Protein AF-C0QK19-F1 (afdb_monomer)

Secondary structure (DSSP, 8-state):
--HHHHHHHTHHHHHHHHHHHHHHHHHHHHHHHHHHHHHHHHHTT-HHHHHHHHHHHHHHHHS-HHHHHHHHHHHHHTTT-SSSHHHHHHHHHHHHHHHHHHHHHHHHHT-

Mean predicted aligned error: 4.96 Å

Sequence (111 aa):
MSTLRFIMENFSQVLYLTWEHIWIVGIALLIATPIGVTLGIVITKQEQLASRVLNGANILMTIPSLALFGMMLPILAIVNMGLGKVPAVIALVLYSQLPIIRNTYTAIKGC

Organism: Desulforapulum autotrophicum (strain ATCC 43914 / DSM 3382 / VKM B-1955 / HRM2) (NCBI:txid177437)

Radius of gyration: 18.09 Å; Cα contacts (8 Å, |Δi|>4): 80; chains: 1; bounding box: 39×40×48 Å

Nearest PDB structures (foldseek):
  8ja7-assembly1_B  TM=6.798E-01  e=1.862E+00  Mycobacterium tuberculosis H37Rv
  8hpr-assembly1_B  TM=7.706E-01  e=4.767E+00  Mycolicibacterium smegmatis MC2 155

pLDDT: mean 91.66, std 6.79, range [53.72, 98.19]

InterPro domains:
  IPR035906 MetI-like superfamily [G3DSA:1.10.3720.10] (9-111)
  IPR035906 MetI-like superfamily [SSF161098] (13-109)
  IPR051204 ABC transporter permease/solute-binding domain-containing protein [PTHR30177] (4-110)

Foldseek 3Di:
DDVVVVCVVCVVVVVVVVVVVCVLLVLLCVVLQVVLLVLLVVCLVPPVSLVVVLVVLVVLLVQDLVVQLVVQQVVCVVVVRSDDSVSVSVSSSSNVNNVSSVVNNCVVNVD

Structure (mmCIF, N/CA/C/O backbone):
data_AF-C0QK19-F1
#
_entry.id   AF-C0QK19-F1
#
loop_
_atom_site.group_PDB
_atom_site.id
_atom_site.type_symbol
_atom_site.label_atom_id
_atom_site.label_alt_id
_atom_site.label_comp_id
_atom_site.label_asym_id
_atom_site.label_entity_id
_atom_site.label_seq_id
_atom_site.pdbx_PDB_ins_code
_atom_site.Cartn_x
_atom_site.Cartn_y
_atom_site.Cartn_z
_atom_site.occupancy
_atom_site.B_iso_or_equiv
_atom_site.auth_seq_id
_atom_site.auth_comp_id
_atom_site.auth_asym_id
_atom_site.auth_atom_id
_atom_site.pdbx_PDB_model_num
ATOM 1 N N . MET A 1 1 ? 24.070 16.575 -20.343 1.00 56.25 1 MET A N 1
ATOM 2 C CA . MET A 1 1 ? 22.741 16.392 -20.963 1.00 56.25 1 MET A CA 1
ATOM 3 C C . MET A 1 1 ? 21.693 16.823 -19.952 1.00 56.25 1 MET A C 1
ATOM 5 O O . MET A 1 1 ? 21.665 16.248 -18.872 1.00 56.25 1 MET A O 1
ATOM 9 N N . SER A 1 2 ? 20.922 17.881 -20.218 1.00 84.25 2 SER A N 1
ATOM 10 C CA . SER A 1 2 ? 19.894 18.340 -19.275 1.00 84.25 2 SER A CA 1
ATOM 11 C C . SER A 1 2 ? 18.719 17.359 -19.290 1.00 84.25 2 SER A C 1
ATOM 13 O O . SER A 1 2 ? 18.181 17.054 -20.349 1.00 84.25 2 SER A O 1
ATOM 15 N N . THR A 1 3 ? 18.318 16.855 -18.124 1.00 84.75 3 THR A N 1
ATOM 16 C CA . THR A 1 3 ? 17.183 15.926 -17.931 1.00 84.75 3 THR A CA 1
ATOM 17 C C . THR A 1 3 ? 15.895 16.394 -18.617 1.00 84.75 3 THR A C 1
ATOM 19 O O . THR A 1 3 ? 15.124 15.584 -19.120 1.00 84.75 3 THR A O 1
ATOM 22 N N . LEU A 1 4 ? 15.706 17.711 -18.722 1.00 87.56 4 LEU A N 1
ATOM 23 C CA . LEU A 1 4 ? 14.608 18.347 -19.452 1.00 87.56 4 LEU A CA 1
ATOM 24 C C . LEU A 1 4 ? 14.564 17.971 -20.940 1.00 87.56 4 LEU A C 1
ATOM 26 O O . LEU A 1 4 ? 13.479 17.758 -21.471 1.00 87.56 4 LEU A O 1
ATOM 30 N N . ARG A 1 5 ? 15.719 17.837 -21.606 1.00 87.31 5 ARG A N 1
ATOM 31 C CA . ARG A 1 5 ? 15.767 17.396 -23.009 1.00 87.31 5 ARG A CA 1
ATOM 32 C C . ARG A 1 5 ? 15.341 15.938 -23.150 1.00 87.31 5 ARG A C 1
ATOM 34 O O . ARG A 1 5 ? 14.518 15.645 -24.003 1.00 87.31 5 ARG A O 1
ATOM 41 N N . PHE A 1 6 ? 15.800 15.061 -22.255 1.00 90.06 6 PHE A N 1
ATOM 42 C CA . PHE A 1 6 ? 15.387 13.653 -22.246 1.00 90.06 6 PHE A CA 1
ATOM 43 C C . PHE A 1 6 ? 13.869 13.498 -22.063 1.00 90.06 6 PHE A C 1
ATOM 45 O O . PHE A 1 6 ? 13.244 12.694 -22.750 1.00 90.06 6 PHE A O 1
ATOM 52 N N . ILE A 1 7 ? 13.262 14.288 -21.168 1.00 90.69 7 ILE A N 1
ATOM 53 C CA . ILE A 1 7 ? 11.807 14.275 -20.950 1.00 90.69 7 ILE A CA 1
ATOM 54 C C . ILE A 1 7 ? 11.059 14.808 -22.175 1.00 90.69 7 ILE A C 1
ATOM 56 O O . ILE A 1 7 ? 10.052 14.223 -22.553 1.00 90.69 7 ILE A O 1
ATOM 60 N N . MET A 1 8 ? 11.533 15.889 -22.803 1.00 91.12 8 MET A N 1
ATOM 61 C CA . MET A 1 8 ? 10.912 16.426 -24.022 1.00 91.12 8 MET A CA 1
ATOM 62 C C . MET A 1 8 ? 10.989 15.436 -25.190 1.00 91.12 8 MET A C 1
ATOM 64 O O . MET A 1 8 ? 10.015 15.287 -25.923 1.00 91.12 8 MET A O 1
ATOM 68 N N . GLU A 1 9 ? 12.105 14.721 -25.331 1.00 93.31 9 GLU A N 1
ATOM 69 C CA . GLU A 1 9 ? 12.296 13.696 -26.364 1.00 93.31 9 GLU A CA 1
ATOM 70 C C . GLU A 1 9 ? 11.442 12.440 -26.118 1.00 93.31 9 GLU A C 1
ATOM 72 O O . GLU A 1 9 ? 10.972 11.825 -27.071 1.00 93.31 9 GLU A O 1
ATOM 77 N N . ASN A 1 10 ? 11.181 12.084 -24.853 1.00 94.94 10 ASN A N 1
ATOM 78 C CA . ASN A 1 10 ? 10.426 10.882 -24.466 1.00 94.94 10 ASN A CA 1
ATOM 79 C C . ASN A 1 10 ? 9.049 11.199 -23.860 1.00 94.94 10 ASN A C 1
ATOM 81 O O . ASN A 1 10 ? 8.485 10.385 -23.125 1.00 94.94 10 ASN A O 1
ATOM 85 N N . PHE A 1 11 ? 8.490 12.379 -24.142 1.00 94.00 11 PHE A N 1
ATOM 86 C CA . PHE A 1 11 ? 7.285 12.874 -23.470 1.00 94.00 11 PHE A CA 1
ATOM 87 C C . PHE A 1 11 ? 6.093 11.916 -23.607 1.00 94.00 11 PHE A C 1
ATOM 89 O O . PHE A 1 11 ? 5.383 11.658 -22.636 1.00 94.00 11 PHE A O 1
ATOM 96 N N . SER A 1 12 ? 5.912 11.329 -24.792 1.00 94.62 12 SER A N 1
ATOM 97 C CA . SER A 1 12 ? 4.864 10.337 -25.061 1.00 94.62 12 SER A CA 1
ATOM 98 C C . SER A 1 12 ? 4.997 9.091 -24.183 1.00 94.62 12 SER A C 1
ATOM 100 O O . SER A 1 12 ? 4.007 8.611 -23.632 1.00 94.62 12 SER A O 1
ATOM 102 N N . GLN A 1 13 ? 6.219 8.590 -24.000 1.00 94.88 13 GLN A N 1
ATOM 103 C CA . GLN A 1 13 ? 6.491 7.422 -23.170 1.00 94.88 13 GLN A CA 1
ATOM 104 C C . GLN A 1 13 ? 6.284 7.730 -21.685 1.00 94.88 13 GLN A C 1
ATOM 106 O O . GLN A 1 13 ? 5.684 6.930 -20.968 1.00 94.88 13 GLN A O 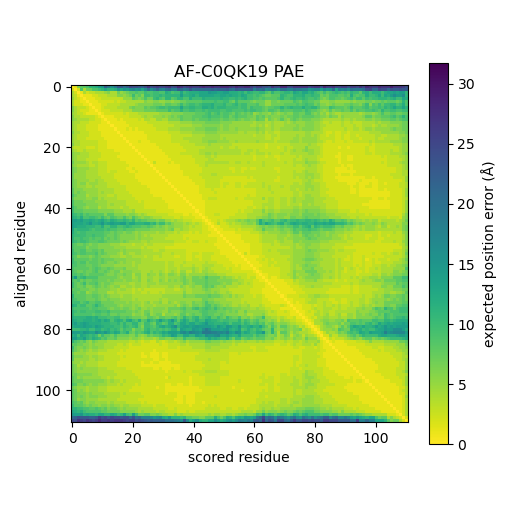1
ATOM 111 N N . VAL A 1 14 ? 6.720 8.906 -21.227 1.00 95.38 14 VAL A N 1
ATOM 112 C CA . VAL A 1 14 ? 6.485 9.368 -19.850 1.00 95.38 14 VAL A CA 1
ATOM 113 C C . VAL A 1 14 ? 4.986 9.462 -19.566 1.00 95.38 14 VAL A C 1
ATOM 115 O O . VAL A 1 14 ? 4.527 8.979 -18.529 1.00 95.38 14 VAL A O 1
ATOM 118 N N . LEU A 1 15 ? 4.213 10.032 -20.492 1.00 96.25 15 LEU A N 1
ATOM 119 C CA . LEU A 1 15 ? 2.762 10.138 -20.363 1.00 96.25 15 LEU A CA 1
ATOM 120 C C . LEU A 1 15 ? 2.100 8.755 -20.296 1.00 96.25 15 LEU A C 1
ATOM 122 O O . LEU A 1 15 ? 1.269 8.514 -19.422 1.00 96.25 15 LEU A O 1
ATOM 126 N N . TYR A 1 16 ? 2.506 7.834 -21.174 1.00 96.88 16 TYR A N 1
ATOM 127 C CA . TYR A 1 16 ? 1.986 6.467 -21.202 1.00 96.88 16 TYR A CA 1
ATOM 128 C C . TYR A 1 16 ? 2.257 5.717 -19.890 1.00 96.88 16 TYR A C 1
ATOM 130 O O . TYR A 1 16 ? 1.337 5.158 -19.296 1.00 96.88 16 TYR A O 1
ATOM 138 N N . LEU A 1 17 ? 3.497 5.753 -19.395 1.00 95.75 17 LEU A N 1
ATOM 139 C CA . LEU A 1 17 ? 3.876 5.100 -18.137 1.00 95.75 17 LEU A CA 1
ATOM 140 C C . LEU A 1 17 ? 3.178 5.732 -16.927 1.00 95.75 17 LEU A C 1
ATOM 142 O O . LEU A 1 17 ? 2.787 5.031 -15.994 1.00 95.75 17 LEU A O 1
ATOM 146 N N . THR A 1 18 ? 2.981 7.051 -16.950 1.00 96.06 18 THR A N 1
ATOM 147 C CA . THR A 1 18 ? 2.218 7.760 -15.915 1.00 96.06 18 THR A CA 1
ATOM 148 C C . THR A 1 18 ? 0.767 7.289 -15.898 1.00 96.06 18 THR A C 1
ATOM 150 O O . THR A 1 18 ? 0.226 6.981 -14.836 1.00 96.06 18 THR A O 1
ATOM 153 N N . TRP A 1 19 ? 0.145 7.179 -17.072 1.00 97.44 19 TRP A N 1
ATOM 154 C CA . TRP A 1 19 ? -1.215 6.665 -17.197 1.00 97.44 19 TRP A CA 1
ATOM 155 C C . TRP A 1 19 ? -1.328 5.214 -16.722 1.00 97.44 19 TRP A C 1
ATOM 157 O O . TRP A 1 19 ? -2.239 4.870 -15.969 1.00 97.44 19 TRP A O 1
ATOM 167 N N . GLU A 1 20 ? -0.371 4.369 -17.100 1.00 96.00 20 GLU A N 1
ATOM 168 C CA . GLU A 1 20 ? -0.298 2.984 -16.642 1.00 96.00 20 GLU A CA 1
ATOM 169 C C . GLU A 1 20 ? -0.178 2.890 -15.113 1.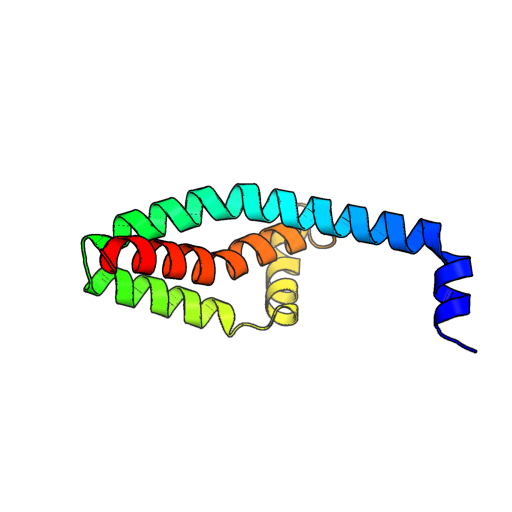00 96.00 20 GLU A C 1
ATOM 171 O O . GLU A 1 20 ? -0.862 2.075 -14.490 1.00 96.00 20 GLU A O 1
ATOM 176 N N . HIS A 1 21 ? 0.623 3.758 -14.492 1.00 96.06 21 HIS A N 1
ATOM 177 C CA . HIS A 1 21 ? 0.737 3.829 -13.038 1.00 96.06 21 HIS A CA 1
ATOM 178 C C . HIS A 1 21 ? -0.586 4.242 -12.375 1.00 96.06 21 HIS A C 1
ATOM 180 O O . HIS A 1 21 ? -1.034 3.570 -11.445 1.00 96.06 21 HIS A O 1
ATOM 186 N N . ILE A 1 22 ? -1.246 5.292 -12.881 1.00 97.50 22 ILE A N 1
ATOM 187 C CA . ILE A 1 22 ? -2.555 5.750 -12.380 1.00 97.50 22 ILE A CA 1
ATOM 188 C C . ILE A 1 22 ? -3.589 4.627 -12.471 1.00 97.50 22 ILE A C 1
ATOM 190 O O . ILE A 1 22 ? -4.330 4.397 -11.518 1.00 97.50 22 ILE A O 1
ATOM 194 N N . TRP A 1 23 ? -3.617 3.899 -13.586 1.00 97.06 23 TRP A N 1
ATOM 195 C CA . TRP A 1 23 ? -4.530 2.778 -13.785 1.00 97.06 23 TRP A CA 1
ATOM 196 C C . TRP A 1 23 ? -4.319 1.665 -12.748 1.00 97.06 23 TRP A C 1
ATOM 198 O O . TRP A 1 23 ? -5.275 1.201 -12.122 1.00 97.06 23 TRP A O 1
ATOM 208 N N . ILE A 1 24 ? -3.065 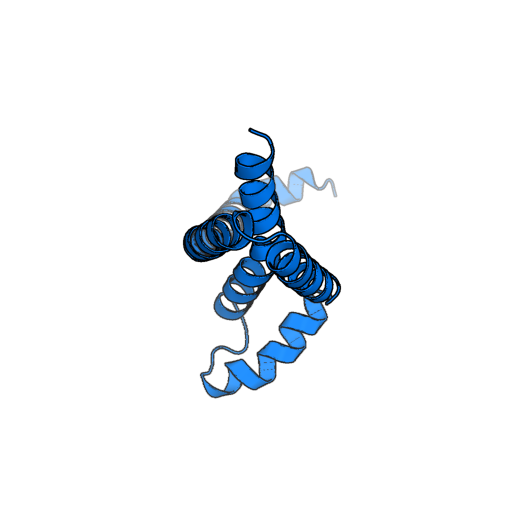1.260 -12.529 1.00 96.50 24 ILE A N 1
ATOM 209 C CA . ILE A 1 24 ? -2.709 0.213 -11.558 1.00 96.50 24 ILE A CA 1
ATOM 210 C C . ILE A 1 24 ? -3.081 0.642 -10.133 1.00 96.50 24 ILE A C 1
ATOM 212 O O . ILE A 1 24 ? -3.709 -0.129 -9.402 1.00 96.50 24 ILE A O 1
ATOM 216 N N . VAL A 1 25 ? -2.729 1.871 -9.745 1.00 96.94 25 VAL A N 1
ATOM 217 C CA . VAL A 1 25 ? -3.050 2.420 -8.420 1.00 96.94 25 VAL A CA 1
ATOM 218 C C . VAL A 1 25 ? -4.559 2.562 -8.238 1.00 96.94 25 VAL A C 1
ATOM 220 O O . VAL A 1 25 ? -5.083 2.183 -7.194 1.00 96.94 25 VAL A O 1
ATOM 223 N N . GLY A 1 26 ? -5.272 3.037 -9.259 1.00 97.69 26 GLY A N 1
ATOM 224 C CA . GLY A 1 26 ? -6.725 3.184 -9.237 1.00 97.69 26 GLY A CA 1
ATOM 225 C C . GLY A 1 26 ? -7.437 1.860 -8.970 1.00 97.69 26 GLY A C 1
ATOM 226 O O . GLY A 1 26 ? -8.255 1.783 -8.055 1.00 97.69 26 GLY A O 1
ATOM 227 N N . ILE A 1 27 ? -7.077 0.794 -9.694 1.00 97.38 27 ILE A N 1
ATOM 228 C CA . ILE A 1 27 ? -7.634 -0.550 -9.457 1.00 97.38 27 ILE A CA 1
ATOM 229 C C . ILE A 1 27 ? -7.316 -1.036 -8.041 1.00 97.38 27 ILE A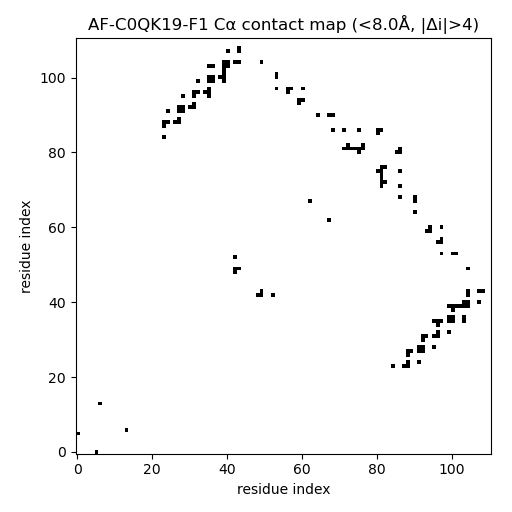 C 1
ATOM 231 O O . ILE A 1 27 ? -8.202 -1.541 -7.350 1.00 97.38 27 ILE A O 1
ATOM 235 N N . ALA A 1 28 ? -6.072 -0.869 -7.588 1.00 97.31 28 ALA A N 1
ATOM 236 C CA . ALA A 1 28 ? -5.680 -1.292 -6.250 1.00 97.31 28 ALA A CA 1
ATOM 237 C C . ALA A 1 28 ? -6.492 -0.570 -5.163 1.00 97.31 28 ALA A C 1
ATOM 239 O O . ALA A 1 28 ? -6.987 -1.216 -4.242 1.00 97.31 28 ALA A O 1
ATOM 240 N N . LEU A 1 29 ? -6.694 0.743 -5.286 1.00 97.50 29 LEU A N 1
ATOM 241 C CA . LEU A 1 29 ? -7.478 1.526 -4.329 1.00 97.50 29 LEU A CA 1
ATOM 242 C C . LEU A 1 29 ? -8.970 1.195 -4.370 1.00 97.50 29 LEU A C 1
ATOM 244 O O . LEU A 1 29 ? -9.597 1.139 -3.311 1.00 97.50 29 LEU A O 1
ATOM 248 N N . LEU A 1 30 ? -9.534 0.929 -5.551 1.00 97.94 30 LEU A N 1
ATOM 249 C CA . LEU A 1 30 ? -10.924 0.482 -5.685 1.00 97.94 30 LEU A CA 1
ATOM 250 C C . LEU A 1 30 ? -11.179 -0.830 -4.933 1.00 97.94 30 LEU A C 1
ATOM 252 O O . LEU A 1 30 ? -12.250 -1.000 -4.358 1.00 97.94 30 LEU A O 1
ATOM 256 N N . ILE A 1 31 ? -10.194 -1.729 -4.891 1.00 97.88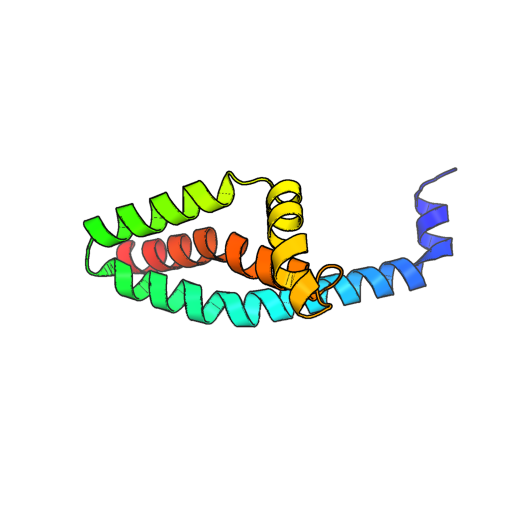 31 ILE A N 1
ATOM 257 C CA . ILE A 1 31 ? -10.272 -2.987 -4.134 1.00 97.88 31 ILE A CA 1
ATOM 258 C C . ILE A 1 31 ? -9.961 -2.756 -2.649 1.00 97.88 31 ILE A C 1
ATOM 260 O O . ILE A 1 31 ? -10.648 -3.280 -1.772 1.00 97.88 31 ILE A O 1
ATOM 264 N N . ALA A 1 32 ? -8.928 -1.968 -2.346 1.00 97.62 32 ALA A N 1
ATOM 265 C CA . ALA A 1 32 ? -8.455 -1.763 -0.983 1.00 97.62 32 ALA A CA 1
ATOM 266 C C . ALA A 1 32 ? -9.448 -0.978 -0.121 1.00 97.62 32 ALA A C 1
ATOM 268 O O . ALA A 1 32 ? -9.573 -1.269 1.068 1.00 97.62 32 ALA A O 1
ATOM 269 N N . THR A 1 33 ? -10.147 -0.004 -0.709 1.00 97.81 33 THR A N 1
ATOM 270 C CA . THR A 1 33 ? -11.023 0.922 0.019 1.00 97.81 33 THR A CA 1
ATOM 271 C C . THR A 1 33 ? -12.207 0.214 0.679 1.00 97.81 33 THR A C 1
ATOM 273 O O . THR A 1 33 ? -12.337 0.349 1.893 1.00 97.81 33 THR A O 1
ATOM 276 N N . PRO A 1 34 ? -13.032 -0.595 -0.017 1.00 98.19 34 PRO A N 1
ATOM 277 C CA . PRO A 1 34 ? -14.131 -1.316 0.627 1.00 98.19 34 PRO A CA 1
ATOM 278 C C . PRO A 1 34 ? -13.664 -2.223 1.769 1.00 98.19 34 PRO A C 1
ATOM 280 O O . PRO A 1 34 ? -14.300 -2.261 2.820 1.00 98.19 34 PRO A O 1
ATOM 283 N N . ILE A 1 35 ? -12.532 -2.914 1.590 1.00 97.44 35 ILE A N 1
ATOM 284 C CA . ILE A 1 35 ? -11.961 -3.814 2.600 1.00 97.44 35 ILE A CA 1
ATOM 285 C C . ILE A 1 35 ? -11.511 -3.012 3.826 1.00 97.44 35 ILE A C 1
ATOM 287 O O . ILE A 1 35 ? -11.956 -3.281 4.944 1.00 97.44 35 ILE A O 1
ATOM 291 N N . GLY A 1 36 ? -10.671 -1.998 3.616 1.00 96.56 36 GLY A N 1
ATOM 292 C CA . GLY A 1 36 ? -10.087 -1.206 4.692 1.00 96.56 36 GLY A CA 1
ATOM 293 C C . GLY A 1 36 ? -11.122 -0.365 5.438 1.00 96.56 36 GLY A C 1
ATOM 294 O O . GLY A 1 36 ? -11.063 -0.277 6.662 1.00 96.56 36 GLY A O 1
ATOM 295 N N . VAL A 1 37 ? -12.103 0.203 4.730 1.00 97.25 37 VAL A N 1
ATOM 296 C CA . VAL A 1 37 ? -13.202 0.966 5.341 1.00 97.25 37 VAL A CA 1
ATOM 297 C C . VAL A 1 37 ? -14.096 0.044 6.167 1.00 97.25 37 VAL A C 1
ATOM 299 O O . VAL A 1 37 ? -14.382 0.351 7.322 1.00 97.25 37 VAL A O 1
ATOM 302 N N . THR A 1 38 ? -14.487 -1.117 5.632 1.00 95.88 38 THR A N 1
ATOM 303 C CA . THR A 1 38 ? -15.315 -2.081 6.377 1.00 95.88 38 THR A CA 1
ATOM 304 C C . THR A 1 38 ? -14.598 -2.555 7.639 1.00 95.88 38 THR A C 1
ATOM 306 O O . THR A 1 38 ? -15.177 -2.518 8.725 1.00 95.88 38 THR A O 1
ATOM 309 N N . LEU A 1 39 ? -13.322 -2.940 7.528 1.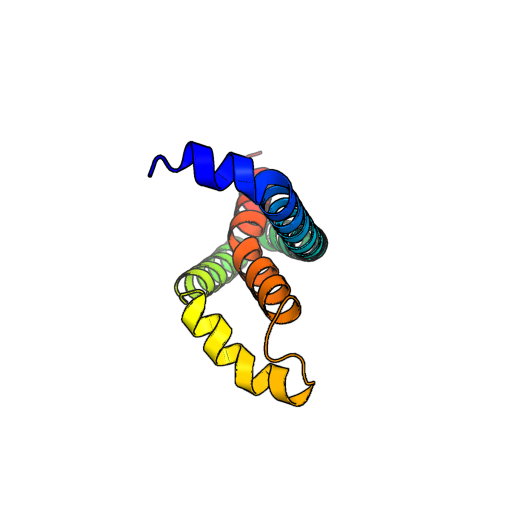00 94.94 39 LEU A N 1
ATOM 310 C CA . LEU A 1 39 ? -12.513 -3.328 8.685 1.00 94.94 39 LEU A CA 1
ATOM 311 C C . LEU A 1 39 ? -12.380 -2.180 9.689 1.00 94.94 39 LEU A C 1
ATOM 313 O O . LEU A 1 39 ? -12.594 -2.399 10.878 1.00 94.94 39 LEU A O 1
ATOM 317 N N . GLY A 1 40 ? -12.092 -0.965 9.215 1.00 94.75 40 GLY A N 1
ATOM 318 C CA . GLY A 1 40 ? -11.977 0.240 10.035 1.00 94.75 40 GLY A CA 1
ATOM 319 C C . GLY A 1 40 ? -13.241 0.552 10.839 1.00 94.75 40 GLY A C 1
ATOM 320 O O . GLY A 1 40 ? -13.132 0.854 12.024 1.00 94.75 40 GLY A O 1
ATOM 321 N N . ILE A 1 41 ? -14.426 0.403 10.235 1.00 95.25 41 ILE A N 1
ATOM 322 C CA . ILE A 1 41 ? -15.725 0.572 10.911 1.00 95.25 41 ILE A CA 1
ATOM 323 C C . ILE A 1 41 ? -15.958 -0.533 11.953 1.00 95.25 41 ILE A C 1
ATOM 325 O O . ILE A 1 41 ? -16.416 -0.263 13.066 1.00 95.25 41 ILE A O 1
ATOM 329 N N . VAL A 1 42 ? -15.668 -1.792 11.608 1.00 94.75 42 VAL A N 1
ATOM 330 C CA . VAL A 1 42 ? -15.924 -2.945 12.490 1.00 94.75 42 VAL A CA 1
ATOM 331 C C . VAL A 1 42 ? -15.085 -2.866 13.766 1.00 94.75 42 VAL A C 1
ATOM 333 O O . VAL A 1 42 ? -15.605 -3.121 14.857 1.00 94.75 42 VAL A O 1
ATOM 336 N N . ILE A 1 43 ? -13.813 -2.472 13.658 1.00 94.69 43 ILE A N 1
ATOM 337 C CA . ILE A 1 43 ? -12.913 -2.400 14.817 1.00 94.69 43 ILE A CA 1
ATOM 338 C C . ILE A 1 43 ? -13.225 -1.227 15.760 1.00 94.69 43 ILE A C 1
ATOM 340 O O . ILE A 1 43 ? -12.850 -1.293 16.929 1.00 94.69 43 ILE A O 1
ATOM 344 N N . THR A 1 44 ? -13.960 -0.195 15.321 1.00 92.12 44 THR A N 1
ATOM 345 C CA . THR A 1 44 ? -14.350 0.955 16.168 1.00 92.12 44 THR A CA 1
ATOM 346 C C . THR A 1 44 ? -15.117 0.533 17.425 1.00 92.12 44 THR A C 1
ATOM 348 O O . THR A 1 44 ? -15.008 1.173 18.471 1.00 92.12 44 THR A O 1
ATOM 351 N N . LYS A 1 45 ? -15.866 -0.574 17.364 1.00 89.06 45 LYS A N 1
ATOM 352 C CA . LYS A 1 45 ? -16.680 -1.053 18.492 1.00 89.06 45 LYS A CA 1
ATOM 353 C C . LYS A 1 45 ? -15.863 -1.700 19.617 1.00 89.06 45 LYS A C 1
ATOM 355 O O . LYS A 1 45 ? -16.390 -1.856 20.715 1.00 89.06 45 LYS A O 1
ATOM 360 N N . GLN A 1 46 ? -14.617 -2.110 19.364 1.00 91.31 46 GLN A N 1
ATOM 361 C CA . GLN A 1 46 ? -13.791 -2.836 20.335 1.00 91.31 46 GLN A CA 1
ATOM 362 C C . GLN A 1 46 ? -12.320 -2.400 20.267 1.00 91.31 46 GLN A C 1
ATOM 364 O O . GLN A 1 46 ? -11.572 -2.821 19.387 1.00 91.31 46 GLN A O 1
ATOM 369 N N . GLU A 1 47 ? -11.873 -1.645 21.273 1.00 87.88 47 GLU A N 1
ATOM 370 C CA . GLU A 1 47 ? -10.494 -1.131 21.392 1.00 87.88 47 GLU A CA 1
ATOM 371 C C . GLU A 1 47 ? -9.417 -2.227 21.307 1.00 87.88 47 GLU A C 1
ATOM 373 O O . GLU A 1 47 ? -8.382 -2.059 20.661 1.00 87.88 47 GLU A O 1
ATOM 378 N N . GLN A 1 48 ? -9.666 -3.394 21.912 1.00 91.38 48 GLN A N 1
ATOM 379 C CA . GLN A 1 48 ? -8.719 -4.513 21.866 1.00 91.38 48 GLN A CA 1
ATOM 380 C C . GLN A 1 48 ? -8.567 -5.093 20.451 1.00 91.38 48 GLN A C 1
ATOM 382 O O . GLN A 1 48 ? -7.454 -5.435 20.046 1.00 91.38 48 GLN A O 1
ATOM 387 N N . LEU A 1 49 ? -9.661 -5.189 19.682 1.00 90.94 49 LEU A N 1
ATOM 388 C CA . LEU A 1 49 ? -9.607 -5.606 18.276 1.00 90.94 49 LEU A CA 1
ATOM 389 C C . LEU A 1 49 ? -8.904 -4.550 17.425 1.00 90.94 49 LEU A C 1
ATOM 391 O O . LEU A 1 49 ? -8.066 -4.913 16.601 1.00 90.94 49 LEU A O 1
ATOM 395 N N . ALA A 1 50 ? -9.185 -3.266 17.657 1.00 90.75 50 ALA A N 1
ATOM 396 C CA . ALA A 1 50 ? -8.528 -2.177 16.945 1.00 90.75 50 ALA A CA 1
ATOM 397 C C . ALA A 1 50 ? -7.008 -2.214 17.128 1.00 90.75 50 ALA A C 1
ATOM 399 O O . ALA A 1 50 ? -6.270 -2.206 16.142 1.00 90.75 50 ALA A O 1
ATOM 400 N N . SER A 1 51 ? -6.535 -2.362 18.370 1.00 92.12 51 SER A N 1
ATOM 401 C CA . SER A 1 51 ? -5.104 -2.490 18.659 1.00 92.12 51 SER A CA 1
ATOM 402 C C . SER A 1 51 ? -4.475 -3.690 17.939 1.00 92.12 51 SER A C 1
ATOM 404 O O . SER A 1 51 ? -3.444 -3.541 17.285 1.00 92.12 51 SER A O 1
ATOM 406 N N . ARG A 1 52 ? -5.112 -4.869 17.976 1.00 93.81 52 ARG A N 1
ATOM 407 C CA . ARG A 1 52 ? -4.598 -6.076 17.301 1.00 93.81 52 ARG A CA 1
ATOM 408 C C . ARG A 1 52 ? -4.521 -5.914 15.783 1.00 93.81 52 ARG A C 1
ATOM 410 O O . ARG A 1 52 ? -3.493 -6.242 15.195 1.00 93.81 52 ARG A O 1
ATOM 417 N N . VAL A 1 53 ? -5.580 -5.399 15.157 1.00 93.12 53 VAL A N 1
ATOM 418 C CA . VAL A 1 53 ? -5.646 -5.217 13.698 1.00 93.12 53 VAL A CA 1
ATOM 419 C C . VAL A 1 53 ? -4.637 -4.169 13.233 1.00 93.12 53 VAL A C 1
ATOM 421 O O . VAL A 1 53 ? -3.886 -4.422 12.292 1.00 93.12 53 VAL A O 1
ATOM 424 N N . LEU A 1 54 ? -4.557 -3.024 13.916 1.00 92.94 54 LEU A N 1
ATOM 425 C CA . LEU A 1 54 ? -3.604 -1.966 13.574 1.00 92.94 54 LEU A CA 1
ATOM 426 C C . LEU A 1 54 ? -2.153 -2.410 13.796 1.00 92.94 54 LEU A C 1
ATOM 428 O O . LEU A 1 54 ? -1.297 -2.121 12.963 1.00 92.94 54 LEU A O 1
ATOM 432 N N . ASN A 1 55 ? -1.867 -3.156 14.867 1.00 94.00 55 ASN A N 1
ATOM 433 C CA . ASN A 1 55 ? -0.531 -3.706 15.104 1.00 94.00 55 ASN A CA 1
ATOM 434 C C . ASN A 1 55 ? -0.146 -4.746 14.044 1.00 94.00 55 ASN A C 1
ATOM 436 O O . ASN A 1 55 ? 0.970 -4.702 13.533 1.00 94.00 55 ASN A O 1
ATOM 440 N N . GLY A 1 56 ? -1.067 -5.633 13.655 1.00 93.31 56 GLY A N 1
ATOM 441 C CA . GLY A 1 56 ? -0.833 -6.579 12.560 1.00 93.31 56 GLY A CA 1
ATOM 442 C C . GLY A 1 56 ? -0.559 -5.874 11.229 1.00 93.31 56 GLY A C 1
ATOM 443 O O . GLY A 1 56 ? 0.391 -6.212 10.525 1.00 93.31 56 GLY A O 1
ATOM 444 N N . ALA A 1 57 ? -1.333 -4.836 10.915 1.00 90.94 57 ALA A N 1
ATOM 445 C CA . ALA A 1 57 ? -1.136 -4.035 9.712 1.00 90.94 57 ALA A CA 1
ATOM 446 C C . ALA A 1 57 ? 0.183 -3.226 9.745 1.00 90.94 57 ALA A C 1
ATOM 448 O O . ALA A 1 57 ? 0.822 -3.058 8.707 1.00 90.94 57 ALA A O 1
ATOM 449 N N . ASN A 1 58 ? 0.643 -2.791 10.925 1.00 92.50 58 ASN A N 1
ATOM 450 C CA . ASN A 1 58 ? 1.975 -2.199 11.100 1.00 92.50 58 ASN A CA 1
ATOM 451 C C . ASN A 1 58 ? 3.096 -3.205 10.807 1.00 92.50 58 ASN A C 1
ATOM 453 O O . ASN A 1 58 ? 4.061 -2.843 10.145 1.00 92.50 58 ASN A O 1
ATOM 457 N N . ILE A 1 59 ? 2.968 -4.461 11.250 1.00 92.62 59 ILE A N 1
ATOM 458 C CA . ILE A 1 59 ? 3.958 -5.513 10.954 1.00 92.62 59 ILE A CA 1
ATOM 459 C C . ILE A 1 59 ? 4.027 -5.781 9.447 1.00 92.62 59 ILE A C 1
ATOM 461 O O . ILE A 1 59 ? 5.111 -5.917 8.895 1.00 92.62 59 ILE A O 1
ATOM 465 N N . LEU A 1 60 ? 2.891 -5.806 8.752 1.00 89.44 60 LEU A N 1
ATOM 466 C CA . LEU A 1 60 ? 2.877 -5.978 7.298 1.00 89.44 60 LEU A CA 1
ATOM 467 C C . LEU A 1 60 ? 3.656 -4.865 6.573 1.00 89.44 60 LEU A C 1
ATOM 469 O O . LEU A 1 60 ? 4.373 -5.130 5.612 1.00 89.44 60 LEU A O 1
ATOM 473 N N . MET A 1 61 ? 3.549 -3.628 7.061 1.00 88.94 61 MET A N 1
ATOM 474 C CA . MET A 1 61 ? 4.248 -2.457 6.521 1.00 88.94 61 MET A CA 1
ATOM 475 C C . MET A 1 61 ? 5.762 -2.466 6.747 1.00 88.94 61 MET A C 1
ATOM 477 O O . MET A 1 61 ? 6.474 -1.750 6.046 1.00 88.94 61 MET A O 1
ATOM 481 N N . THR A 1 62 ? 6.277 -3.250 7.699 1.00 91.50 62 THR A N 1
ATOM 482 C CA . THR A 1 62 ? 7.732 -3.357 7.896 1.00 91.50 62 THR A CA 1
ATOM 483 C C . THR A 1 62 ? 8.392 -4.265 6.866 1.00 91.50 62 THR A C 1
ATOM 485 O O . THR A 1 62 ? 9.603 -4.176 6.662 1.00 91.50 62 THR A O 1
ATOM 488 N N . ILE A 1 63 ? 7.613 -5.116 6.190 1.00 91.62 63 ILE A N 1
ATOM 489 C CA . ILE A 1 63 ? 8.111 -5.946 5.097 1.00 91.62 63 ILE A CA 1
ATOM 490 C C . ILE A 1 63 ? 8.419 -5.017 3.918 1.00 91.62 63 ILE A C 1
ATOM 492 O O . ILE A 1 63 ? 7.501 -4.365 3.412 1.00 91.62 63 ILE A O 1
ATOM 496 N N . PRO A 1 64 ? 9.676 -4.943 3.442 1.00 89.25 64 PRO A N 1
ATOM 497 C CA . PRO A 1 64 ? 10.012 -4.104 2.303 1.00 89.25 64 PRO A CA 1
ATOM 498 C C . PRO A 1 64 ? 9.336 -4.641 1.042 1.00 89.25 64 PRO A C 1
ATOM 500 O O . PRO A 1 64 ? 9.232 -5.856 0.852 1.00 89.25 64 PRO A O 1
ATOM 503 N N . SER A 1 65 ? 8.931 -3.737 0.148 1.00 88.12 65 SER A N 1
ATOM 504 C CA . SER A 1 65 ? 8.207 -4.100 -1.076 1.00 88.12 65 SER A CA 1
ATOM 505 C C . SER A 1 65 ? 8.951 -5.159 -1.885 1.00 88.12 65 SER A C 1
ATOM 507 O O . SER A 1 65 ? 8.343 -6.136 -2.309 1.00 88.12 65 SER A O 1
ATOM 509 N N . LEU A 1 66 ? 10.275 -5.041 -2.010 1.00 89.88 66 LEU A N 1
ATOM 510 C CA 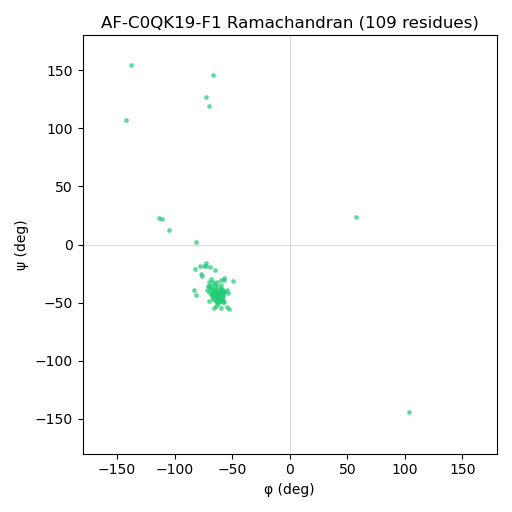. LEU A 1 66 ? 11.107 -6.009 -2.726 1.00 89.88 66 LEU A CA 1
ATOM 511 C C . LEU A 1 66 ? 11.014 -7.432 -2.143 1.00 89.88 66 LEU A C 1
ATOM 513 O O . LEU A 1 66 ? 10.933 -8.395 -2.903 1.00 89.88 66 LEU A O 1
ATOM 517 N N . ALA A 1 67 ? 10.978 -7.575 -0.813 1.00 91.19 67 ALA A N 1
ATOM 518 C CA . ALA A 1 67 ? 10.827 -8.880 -0.168 1.00 91.19 67 ALA A CA 1
ATOM 519 C C . ALA A 1 67 ? 9.409 -9.433 -0.345 1.00 91.19 67 ALA A C 1
ATOM 521 O O . ALA A 1 67 ? 9.250 -10.623 -0.605 1.00 91.19 67 ALA A O 1
ATOM 522 N N . LEU A 1 68 ? 8.387 -8.574 -0.268 1.00 90.94 68 LEU A N 1
ATOM 523 C CA . LEU A 1 68 ? 7.005 -8.962 -0.547 1.00 90.94 68 LEU A CA 1
ATOM 524 C C . LEU A 1 68 ? 6.853 -9.482 -1.986 1.00 90.94 68 LEU A C 1
ATOM 526 O O . LEU A 1 68 ? 6.303 -10.564 -2.187 1.00 90.94 68 LEU A O 1
ATOM 530 N N . PHE A 1 69 ? 7.418 -8.775 -2.970 1.00 90.06 69 PHE A N 1
ATOM 531 C CA . PHE A 1 69 ? 7.480 -9.240 -4.360 1.00 90.06 69 PHE A CA 1
ATOM 532 C C . PHE A 1 69 ? 8.212 -10.585 -4.477 1.00 90.06 69 PHE A C 1
ATOM 534 O O . PHE A 1 69 ? 7.713 -11.489 -5.145 1.00 90.06 69 PHE A O 1
ATOM 541 N N . GLY A 1 70 ? 9.346 -10.751 -3.787 1.00 89.75 70 GLY A N 1
ATOM 542 C CA . GLY A 1 70 ? 10.090 -12.012 -3.749 1.00 89.75 70 GLY A CA 1
ATOM 543 C C . GLY A 1 70 ? 9.293 -13.184 -3.162 1.00 89.75 70 GLY A C 1
ATOM 544 O O . GLY A 1 70 ? 9.359 -14.286 -3.698 1.00 89.75 70 GLY A O 1
ATOM 545 N N . MET A 1 71 ? 8.493 -12.951 -2.115 1.00 90.12 71 MET A N 1
ATOM 546 C CA . MET A 1 71 ? 7.605 -13.966 -1.526 1.00 90.12 71 MET A CA 1
ATOM 547 C C . MET A 1 71 ? 6.424 -14.316 -2.437 1.00 90.12 71 MET A C 1
ATOM 549 O O . MET A 1 71 ? 5.997 -15.468 -2.490 1.00 90.12 71 MET A O 1
ATOM 553 N N . MET A 1 72 ? 5.891 -13.334 -3.163 1.00 90.12 72 MET A N 1
ATOM 554 C CA . MET A 1 72 ? 4.760 -13.536 -4.068 1.00 90.12 72 MET A CA 1
ATOM 555 C C . MET A 1 72 ? 5.155 -14.227 -5.371 1.00 90.12 72 MET A C 1
ATOM 557 O O . MET A 1 72 ? 4.323 -14.917 -5.953 1.00 90.12 72 MET A O 1
ATOM 561 N N . LEU A 1 73 ? 6.404 -14.076 -5.817 1.00 89.31 73 LEU A N 1
ATOM 562 C CA . LEU A 1 73 ? 6.910 -14.685 -7.046 1.00 89.31 73 LEU A CA 1
ATOM 563 C C . LEU A 1 73 ? 6.661 -16.204 -7.114 1.00 89.31 73 LEU A C 1
ATOM 565 O O . LEU A 1 73 ? 6.004 -16.620 -8.066 1.00 89.31 73 LEU A O 1
ATOM 569 N N . PRO A 1 74 ? 7.090 -17.048 -6.149 1.00 87.44 74 PRO A N 1
ATOM 570 C CA . PRO A 1 74 ? 6.840 -18.490 -6.215 1.00 87.44 74 PRO A CA 1
ATOM 571 C C . PRO A 1 74 ? 5.349 -18.835 -6.120 1.00 87.44 74 PRO A C 1
ATOM 573 O O . PRO A 1 74 ? 4.902 -19.770 -6.775 1.00 87.44 74 PRO A O 1
ATOM 576 N N . ILE A 1 75 ? 4.568 -18.068 -5.352 1.00 88.31 75 ILE A N 1
ATOM 577 C CA . ILE A 1 75 ? 3.131 -18.309 -5.150 1.00 88.31 75 ILE A CA 1
ATOM 578 C C . ILE A 1 75 ? 2.350 -18.016 -6.437 1.00 88.31 75 ILE A C 1
ATOM 580 O O . ILE A 1 75 ? 1.537 -18.823 -6.882 1.00 88.31 75 ILE A O 1
ATOM 584 N N . LEU A 1 76 ? 2.605 -16.866 -7.062 1.00 88.38 76 LEU A N 1
ATOM 585 C CA . LEU A 1 76 ? 1.899 -16.420 -8.262 1.00 88.38 76 LEU A CA 1
ATOM 586 C C . LEU A 1 76 ? 2.453 -17.044 -9.547 1.00 88.38 76 LEU A C 1
ATOM 588 O O . LEU A 1 76 ? 1.734 -17.111 -10.546 1.00 88.38 76 LEU A O 1
ATOM 592 N N . ALA A 1 77 ? 3.695 -17.539 -9.540 1.00 86.19 77 ALA A N 1
ATOM 593 C CA . ALA A 1 77 ? 4.256 -18.298 -10.657 1.00 86.19 77 ALA A CA 1
ATOM 594 C C . ALA A 1 77 ? 3.446 -19.568 -10.962 1.00 86.19 77 ALA A C 1
ATOM 596 O O . ALA A 1 77 ? 3.323 -19.927 -12.128 1.00 86.19 77 ALA A O 1
ATOM 597 N N . ILE A 1 78 ? 2.811 -20.180 -9.954 1.00 84.88 78 ILE A N 1
ATOM 598 C CA . ILE A 1 78 ? 1.921 -21.345 -10.124 1.00 84.88 78 ILE A CA 1
ATOM 599 C C . ILE A 1 78 ? 0.764 -21.034 -11.094 1.00 84.88 78 ILE A C 1
ATOM 601 O O . ILE A 1 78 ? 0.287 -21.915 -11.803 1.00 84.88 78 ILE A O 1
ATOM 605 N N . VAL A 1 79 ? 0.341 -19.768 -11.169 1.00 83.69 79 VAL A N 1
ATOM 606 C CA . VAL A 1 79 ? -0.767 -19.290 -12.014 1.00 83.69 79 VAL A CA 1
ATOM 607 C C . VAL A 1 79 ? -0.249 -18.521 -13.246 1.00 83.69 79 VAL A C 1
ATOM 609 O O . VAL A 1 79 ? -1.013 -17.850 -13.930 1.00 83.69 79 VAL A O 1
ATOM 612 N N . ASN A 1 80 ? 1.053 -18.588 -13.554 1.00 81.81 80 ASN A N 1
ATOM 613 C CA . ASN A 1 80 ? 1.721 -17.775 -14.586 1.00 81.81 80 ASN A CA 1
ATOM 614 C C . ASN A 1 80 ? 1.596 -16.246 -14.374 1.00 81.81 80 ASN A C 1
ATOM 616 O O . ASN A 1 80 ? 1.725 -15.469 -15.317 1.00 81.81 80 ASN A O 1
ATOM 620 N N . MET A 1 81 ? 1.374 -15.795 -13.133 1.00 83.69 81 MET A N 1
ATOM 621 C CA 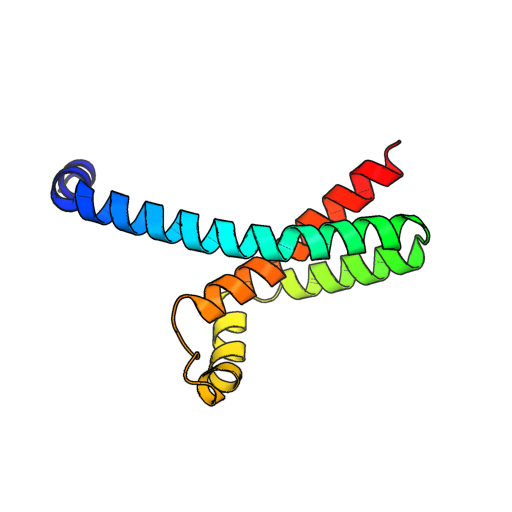. MET A 1 81 ? 1.197 -14.378 -12.763 1.00 83.69 81 MET A CA 1
ATOM 622 C C . MET A 1 81 ? 2.337 -13.846 -11.876 1.00 83.69 81 MET A C 1
ATOM 624 O O . MET A 1 81 ? 2.163 -12.877 -11.138 1.00 83.69 81 MET A O 1
ATOM 628 N N . GLY A 1 82 ? 3.510 -14.485 -11.923 1.00 72.75 82 GLY A N 1
ATOM 629 C CA . GLY A 1 82 ? 4.636 -14.207 -11.021 1.00 72.75 82 GLY A CA 1
ATOM 630 C C . GLY A 1 82 ? 5.256 -12.808 -11.144 1.00 72.75 82 GLY A C 1
ATOM 631 O O . GLY A 1 82 ? 5.884 -12.342 -10.198 1.00 72.75 82 GLY A O 1
ATOM 632 N N . LEU A 1 83 ? 5.080 -12.124 -12.280 1.00 80.12 83 LEU A N 1
ATOM 633 C CA . LEU A 1 83 ? 5.652 -10.803 -12.563 1.00 80.12 83 LEU A CA 1
ATOM 634 C C . LEU A 1 83 ? 4.626 -9.896 -13.260 1.00 80.12 83 LEU A C 1
ATOM 636 O O . LEU A 1 83 ? 3.715 -10.367 -13.938 1.00 80.12 83 LEU A O 1
ATOM 640 N N . GLY A 1 84 ? 4.791 -8.579 -13.117 1.00 85.94 84 GLY A N 1
ATOM 641 C CA . GLY A 1 84 ? 3.971 -7.573 -13.799 1.00 85.94 84 GLY A CA 1
ATOM 642 C C . GLY A 1 84 ? 2.925 -6.905 -12.901 1.00 85.94 84 GLY A C 1
ATOM 643 O O . GLY A 1 84 ? 3.170 -6.635 -11.727 1.00 85.94 84 GLY A O 1
ATOM 644 N N . LYS A 1 85 ? 1.753 -6.590 -13.467 1.00 89.44 85 LYS A N 1
ATOM 645 C CA . LYS A 1 85 ? 0.735 -5.734 -12.824 1.00 89.44 85 LYS A CA 1
ATOM 646 C C . LYS A 1 85 ? 0.034 -6.404 -11.643 1.00 89.44 85 LYS A C 1
ATOM 648 O O . LYS A 1 85 ? -0.274 -5.735 -10.666 1.00 89.44 85 LYS A O 1
ATOM 653 N N . VAL A 1 86 ? -0.200 -7.714 -11.716 1.00 90.88 86 VAL A N 1
ATOM 654 C CA . VAL A 1 86 ? -0.925 -8.477 -10.684 1.00 90.88 86 VAL A CA 1
ATOM 655 C C . VAL A 1 86 ? -0.236 -8.404 -9.315 1.00 90.88 86 VAL A C 1
ATOM 657 O O . VAL A 1 86 ? -0.882 -7.953 -8.366 1.00 90.88 86 VAL A O 1
ATOM 660 N N . PRO A 1 87 ? 1.059 -8.760 -9.175 1.00 92.12 87 PRO A N 1
ATOM 661 C CA . PRO A 1 87 ? 1.729 -8.636 -7.887 1.00 92.1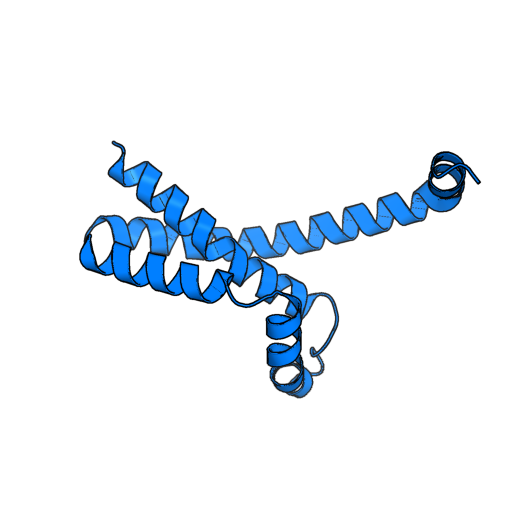2 87 PRO A CA 1
ATOM 662 C C . PRO A 1 87 ? 1.812 -7.181 -7.407 1.00 92.12 87 PRO A C 1
ATOM 664 O O . PRO A 1 87 ? 1.697 -6.935 -6.210 1.00 92.12 87 PRO A O 1
ATOM 667 N N . ALA A 1 88 ? 1.921 -6.209 -8.322 1.00 93.06 88 ALA A N 1
ATOM 668 C CA . ALA A 1 88 ? 1.893 -4.791 -7.965 1.00 93.06 88 ALA A CA 1
ATOM 669 C C . ALA A 1 88 ? 0.544 -4.366 -7.365 1.00 93.06 88 ALA A C 1
ATOM 671 O O . ALA A 1 88 ? 0.524 -3.704 -6.330 1.00 93.06 88 ALA A O 1
ATOM 672 N N . VAL A 1 89 ? -0.579 -4.786 -7.956 1.00 94.94 89 VAL A N 1
ATOM 673 C CA . VAL A 1 89 ? -1.921 -4.505 -7.420 1.00 94.94 89 VAL A CA 1
ATOM 674 C C . VAL A 1 89 ? -2.100 -5.138 -6.044 1.00 94.94 89 VAL A C 1
ATOM 676 O O . VAL A 1 89 ? -2.549 -4.459 -5.126 1.00 94.94 89 VAL A O 1
ATOM 679 N N . ILE A 1 90 ? -1.715 -6.403 -5.864 1.00 93.81 90 ILE A N 1
ATOM 680 C CA . ILE A 1 90 ? -1.841 -7.086 -4.566 1.00 93.81 90 ILE A CA 1
ATOM 681 C C . ILE A 1 90 ? -0.989 -6.383 -3.499 1.00 93.81 90 ILE A C 1
ATOM 683 O O . ILE A 1 90 ? -1.487 -6.105 -2.409 1.00 93.81 90 ILE A O 1
ATOM 687 N N . ALA A 1 91 ? 0.262 -6.037 -3.815 1.00 93.69 91 ALA A N 1
ATOM 688 C CA . ALA A 1 91 ? 1.129 -5.300 -2.898 1.00 93.69 91 ALA A CA 1
ATOM 689 C C . ALA A 1 91 ? 0.526 -3.936 -2.525 1.00 93.69 91 ALA A C 1
ATOM 691 O O . ALA A 1 91 ? 0.474 -3.587 -1.347 1.00 93.69 91 ALA A O 1
ATOM 692 N N . LEU A 1 92 ? 0.011 -3.188 -3.505 1.00 95.19 92 LEU A N 1
ATOM 693 C CA . LEU A 1 92 ? -0.660 -1.909 -3.268 1.00 95.19 92 LEU A CA 1
ATOM 694 C C . LEU A 1 92 ? -1.913 -2.068 -2.402 1.00 95.19 92 LEU A C 1
ATOM 696 O O . LEU A 1 92 ? -2.127 -1.253 -1.506 1.00 95.19 92 LEU A O 1
ATOM 700 N N . VAL A 1 93 ? -2.715 -3.115 -2.620 1.00 95.88 93 VAL A N 1
ATOM 701 C CA . VAL A 1 93 ? -3.894 -3.408 -1.793 1.00 95.88 93 VAL A CA 1
ATOM 702 C C . VAL A 1 93 ? -3.485 -3.645 -0.346 1.00 95.88 93 VAL A C 1
ATOM 704 O O . VAL A 1 93 ? -4.077 -3.038 0.545 1.00 95.88 93 VAL A O 1
ATOM 707 N N . LEU A 1 94 ? -2.470 -4.483 -0.121 1.00 94.31 94 LEU A N 1
ATOM 708 C CA . LEU A 1 94 ? -1.954 -4.831 1.203 1.00 94.31 94 LEU A CA 1
ATOM 709 C C . LEU A 1 94 ? -1.373 -3.613 1.932 1.00 94.31 94 LEU A C 1
ATOM 711 O O . LEU A 1 94 ? -1.761 -3.336 3.067 1.00 94.31 94 LEU A O 1
ATOM 715 N N . TYR A 1 95 ? -0.507 -2.842 1.271 1.00 93.31 95 TYR A N 1
ATOM 716 C CA . TYR A 1 95 ? 0.087 -1.645 1.869 1.00 93.31 95 TYR A CA 1
ATOM 717 C C . TYR A 1 95 ? -0.931 -0.528 2.091 1.00 93.31 95 TYR A C 1
ATOM 719 O O . TYR A 1 95 ? -0.811 0.227 3.049 1.00 93.31 95 TYR A O 1
ATOM 727 N N . SER A 1 96 ? -1.978 -0.432 1.275 1.00 95.38 96 SER A N 1
ATOM 728 C CA . SER A 1 96 ? -3.020 0.577 1.490 1.00 95.38 96 SER A CA 1
ATOM 729 C C . SER A 1 96 ? -3.926 0.251 2.686 1.00 95.38 96 SER A C 1
ATOM 731 O O . SER A 1 96 ? -4.607 1.146 3.181 1.00 95.38 96 SER A O 1
ATOM 733 N N . GLN A 1 97 ? -3.926 -0.987 3.202 1.00 95.81 97 GLN A N 1
ATOM 734 C CA . GLN A 1 97 ? -4.821 -1.375 4.300 1.00 95.81 97 GLN A CA 1
ATOM 735 C C . GLN A 1 97 ? -4.566 -0.585 5.582 1.00 95.81 97 GLN A C 1
ATOM 737 O O . GLN A 1 97 ? -5.506 -0.018 6.132 1.00 95.81 97 GLN A O 1
ATOM 742 N N . LEU A 1 98 ? -3.319 -0.513 6.062 1.00 94.94 98 LEU A N 1
ATOM 743 C CA . LEU A 1 98 ? -3.015 0.188 7.315 1.00 94.94 98 LEU A CA 1
ATOM 744 C C . LEU A 1 98 ? -3.513 1.645 7.312 1.00 94.94 98 LEU A C 1
ATOM 746 O O . LEU A 1 98 ? -4.240 1.999 8.242 1.00 94.94 98 LEU A O 1
ATOM 750 N N . PRO A 1 99 ? -3.164 2.502 6.328 1.00 95.06 99 PRO A N 1
ATOM 751 C CA . PRO A 1 99 ? -3.612 3.888 6.336 1.00 95.06 99 PRO A CA 1
ATOM 752 C C . PRO A 1 99 ? -5.131 3.993 6.186 1.00 95.06 99 PRO A C 1
ATOM 754 O O . PRO A 1 99 ? -5.736 4.783 6.905 1.00 95.06 99 PRO A O 1
ATOM 757 N N . ILE A 1 100 ? -5.772 3.180 5.336 1.00 97.06 100 ILE A N 1
ATOM 758 C CA . ILE A 1 100 ? -7.235 3.218 5.161 1.00 97.06 100 ILE A CA 1
ATOM 759 C C . ILE A 1 100 ? -7.953 2.817 6.459 1.00 97.06 100 ILE A C 1
ATOM 761 O O . ILE A 1 100 ? -8.842 3.540 6.915 1.00 97.06 100 ILE A O 1
ATOM 765 N N . ILE A 1 101 ? -7.548 1.708 7.087 1.00 96.31 101 ILE A N 1
ATOM 766 C CA . ILE A 1 101 ? -8.129 1.221 8.347 1.00 96.31 101 ILE A CA 1
ATOM 767 C C . ILE A 1 101 ? -7.904 2.248 9.457 1.00 96.31 101 ILE A C 1
ATOM 769 O O . ILE A 1 101 ? -8.847 2.607 10.160 1.00 96.31 101 ILE A O 1
ATOM 773 N N . ARG A 1 102 ? -6.672 2.753 9.605 1.00 94.50 102 ARG A N 1
ATOM 774 C CA . ARG A 1 102 ? -6.315 3.720 10.652 1.00 94.50 102 ARG A CA 1
ATOM 775 C C . ARG A 1 102 ? -7.077 5.031 10.492 1.00 94.50 102 ARG A C 1
ATOM 777 O O . ARG A 1 102 ? -7.608 5.534 11.480 1.00 94.50 102 ARG A O 1
ATOM 784 N N . ASN A 1 103 ? -7.163 5.558 9.272 1.00 96.00 103 ASN A N 1
ATOM 785 C CA . ASN A 1 103 ? -7.896 6.789 8.986 1.00 96.00 103 ASN A CA 1
ATOM 786 C C . ASN A 1 103 ? -9.396 6.610 9.240 1.00 96.00 103 ASN A C 1
ATOM 788 O O . ASN A 1 103 ? -9.995 7.454 9.896 1.00 96.00 103 ASN A O 1
ATOM 792 N N . THR A 1 104 ? -9.983 5.490 8.805 1.00 95.88 104 THR A N 1
ATOM 793 C CA . THR A 1 104 ? -11.402 5.179 9.049 1.00 95.88 104 THR A CA 1
ATOM 794 C C . THR A 1 104 ? -11.694 5.039 10.542 1.00 95.88 104 THR A C 1
ATOM 796 O O . THR A 1 104 ? -12.626 5.655 11.050 1.00 95.88 104 THR A O 1
ATOM 799 N N . TYR A 1 105 ? -10.865 4.282 11.268 1.00 94.62 105 TYR A N 1
ATOM 800 C CA . TYR A 1 105 ? -10.990 4.121 12.716 1.00 94.62 105 TYR A CA 1
ATOM 801 C C . TYR A 1 105 ? -10.942 5.472 13.434 1.00 94.62 105 TYR A C 1
ATOM 803 O O . TYR A 1 105 ? -11.821 5.776 14.238 1.00 94.62 105 TYR A O 1
ATOM 811 N N . THR A 1 106 ? -9.941 6.294 13.100 1.00 93.44 106 THR A N 1
ATOM 812 C CA . THR A 1 106 ? -9.721 7.611 13.716 1.00 93.44 106 THR A CA 1
ATOM 813 C C . THR A 1 106 ? -10.867 8.569 13.402 1.00 93.44 106 THR A C 1
ATOM 815 O O . THR A 1 106 ? -11.309 9.287 14.291 1.00 93.44 106 THR A O 1
ATOM 818 N N . ALA A 1 107 ? -11.391 8.544 12.174 1.00 94.31 107 ALA A N 1
ATOM 819 C CA . ALA A 1 107 ? -12.521 9.375 11.771 1.00 94.31 107 ALA A CA 1
ATOM 820 C C . ALA A 1 107 ? -13.801 9.059 12.562 1.00 94.31 107 ALA A C 1
ATOM 822 O O . ALA A 1 107 ? -14.543 9.974 12.892 1.00 94.31 107 ALA A O 1
ATOM 823 N N . ILE A 1 108 ? -14.054 7.787 12.892 1.00 93.19 108 ILE A N 1
ATOM 824 C CA . ILE A 1 108 ? -15.267 7.380 13.623 1.00 93.19 108 ILE A CA 1
ATOM 825 C C . ILE A 1 108 ? -15.106 7.577 15.137 1.00 93.19 108 ILE A C 1
ATOM 827 O O . ILE A 1 108 ? -16.057 7.967 15.803 1.00 93.19 108 ILE A O 1
ATOM 831 N N . LYS A 1 109 ? -13.920 7.293 15.692 1.00 87.62 109 LYS A N 1
ATOM 832 C CA . LYS A 1 109 ? -13.622 7.452 17.130 1.00 87.62 109 LYS A CA 1
ATOM 833 C C . LYS A 1 109 ? -13.385 8.899 17.560 1.00 87.62 109 LYS A C 1
ATOM 835 O O . LYS A 1 109 ? -13.505 9.189 18.744 1.00 87.62 109 LYS A O 1
ATOM 840 N N . GLY A 1 110 ? -12.950 9.751 16.633 1.00 75.62 110 GLY A N 1
ATOM 841 C CA . GLY A 1 110 ? -12.659 11.166 16.866 1.00 75.62 110 GLY A CA 1
ATOM 842 C C . GLY A 1 110 ? -13.888 12.083 16.859 1.00 75.62 110 GLY A C 1
ATOM 843 O O . GLY A 1 110 ? -13.710 13.293 16.984 1.00 75.62 110 GLY A O 1
ATOM 844 N N . CYS A 1 111 ? -15.095 11.527 16.700 1.00 53.72 111 CYS A N 1
ATOM 845 C CA . CYS A 1 111 ? -16.376 12.171 17.001 1.00 53.72 111 CYS A CA 1
ATOM 846 C C . CYS A 1 111 ? -16.860 11.742 18.389 1.00 53.72 111 CYS A C 1
ATOM 848 O O . CYS A 1 111 ? -17.410 12.614 19.096 1.00 53.72 111 CYS A O 1
#

Solvent-accessible surface area (backbone atoms only — not comparable to full-atom values): 5960 Å² total; per-residue (Å²): 133,62,68,67,56,58,46,66,77,39,42,68,58,54,52,50,54,50,49,52,49,50,51,47,52,48,55,19,47,66,59,25,44,63,54,14,41,51,52,11,59,63,30,64,80,35,69,71,54,35,53,53,52,54,52,51,37,51,56,59,64,69,55,51,67,70,57,53,52,60,63,42,26,70,65,29,41,79,74,77,42,42,68,66,68,62,54,51,30,54,51,48,24,59,63,46,28,42,60,42,22,51,50,40,26,49,63,66,71,73,108